Protein AF-A0AA51U3Y5-F1 (afdb_monomer_lite)

Radius of gyration: 17.47 Å; chains: 1; bounding box: 53×41×28 Å

pLDDT: mean 74.53, std 14.85, range [41.53, 87.94]

Structure (mmCIF, N/CA/C/O backbone):
data_AF-A0AA51U3Y5-F1
#
_entry.id   AF-A0AA51U3Y5-F1
#
loop_
_atom_site.group_PDB
_atom_site.id
_atom_site.type_symbol
_atom_site.label_atom_id
_atom_site.label_alt_id
_atom_site.label_comp_id
_atom_site.label_asym_id
_atom_site.label_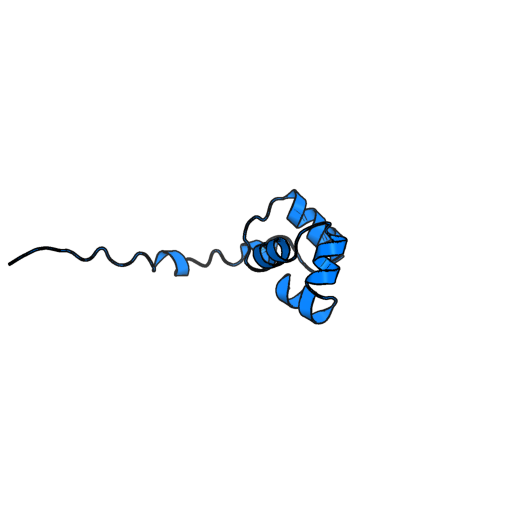entity_id
_atom_site.label_seq_id
_atom_site.pdbx_PDB_ins_code
_atom_site.Cartn_x
_atom_site.Cartn_y
_atom_site.Cartn_z
_atom_site.occupancy
_atom_site.B_iso_or_equiv
_atom_site.auth_seq_id
_atom_site.auth_comp_id
_atom_site.auth_asym_id
_atom_site.auth_atom_id
_atom_site.pdbx_PDB_model_num
ATOM 1 N N . MET A 1 1 ? -5.259 4.195 -10.033 1.00 73.56 1 MET A N 1
ATOM 2 C CA . MET A 1 1 ? -5.405 4.782 -8.685 1.00 73.56 1 MET A CA 1
ATOM 3 C C . MET A 1 1 ? -4.144 4.475 -7.888 1.00 73.56 1 MET A C 1
ATOM 5 O O . MET A 1 1 ? -3.801 3.309 -7.746 1.00 73.56 1 MET A O 1
ATOM 9 N N . LYS A 1 2 ? -3.419 5.485 -7.382 1.00 80.31 2 LYS A N 1
ATOM 10 C CA . LYS A 1 2 ? -2.162 5.227 -6.650 1.00 80.31 2 LYS A CA 1
ATOM 11 C C . LYS A 1 2 ? -2.436 4.613 -5.275 1.00 80.31 2 LYS A C 1
ATOM 13 O O . LYS A 1 2 ? -3.368 5.028 -4.584 1.00 80.31 2 LYS A O 1
ATOM 18 N N . LEU A 1 3 ? -1.553 3.715 -4.827 1.00 80.19 3 LEU A N 1
ATOM 19 C CA . LEU A 1 3 ? -1.626 3.105 -3.491 1.00 80.19 3 LEU A CA 1
ATOM 20 C C . LEU A 1 3 ? -1.748 4.156 -2.380 1.00 80.19 3 LEU A C 1
ATOM 22 O O . LEU A 1 3 ? -2.532 3.997 -1.450 1.00 80.19 3 LEU A O 1
ATOM 26 N N . ALA A 1 4 ? -0.999 5.255 -2.495 1.00 81.12 4 ALA A N 1
ATOM 27 C CA . ALA A 1 4 ? -1.021 6.328 -1.509 1.00 81.12 4 ALA A CA 1
ATOM 28 C C . ALA A 1 4 ? -2.395 6.999 -1.363 1.00 81.12 4 ALA A C 1
ATOM 30 O O . ALA A 1 4 ? -2.770 7.410 -0.265 1.00 81.12 4 ALA A O 1
ATOM 31 N N . GLN A 1 5 ? -3.135 7.097 -2.466 1.00 83.62 5 GLN A N 1
ATOM 32 C CA . GLN A 1 5 ? -4.477 7.656 -2.482 1.00 83.62 5 GLN A CA 1
ATOM 33 C C . GLN A 1 5 ? -5.483 6.662 -1.902 1.00 83.62 5 GLN A C 1
ATOM 35 O O . GLN A 1 5 ? -6.237 7.025 -1.006 1.00 83.62 5 GLN A O 1
ATOM 40 N N . TRP A 1 6 ? -5.417 5.395 -2.319 1.00 85.75 6 TRP A N 1
ATOM 41 C CA . TRP A 1 6 ? -6.289 4.349 -1.783 1.00 85.75 6 TRP A CA 1
ATOM 42 C C . TRP A 1 6 ? -6.147 4.201 -0.266 1.00 85.75 6 TRP A C 1
ATOM 44 O O . TRP A 1 6 ? -7.144 4.154 0.449 1.00 85.75 6 TRP A O 1
ATOM 54 N N . ILE A 1 7 ? -4.911 4.224 0.249 1.00 84.81 7 ILE A N 1
ATOM 55 C CA . ILE A 1 7 ? -4.666 4.175 1.694 1.00 84.81 7 ILE A CA 1
ATOM 56 C C . ILE A 1 7 ? -5.269 5.393 2.397 1.00 84.81 7 ILE A C 1
ATOM 58 O O . ILE A 1 7 ? -5.744 5.236 3.507 1.00 84.81 7 ILE A O 1
ATOM 62 N N . LYS A 1 8 ? -5.267 6.590 1.798 1.00 83.38 8 LYS A N 1
ATOM 63 C CA . LYS A 1 8 ? -5.885 7.781 2.409 1.00 83.38 8 LYS A CA 1
ATOM 64 C C . LYS A 1 8 ? -7.413 7.730 2.428 1.00 83.38 8 LYS A C 1
ATOM 66 O O . LYS A 1 8 ? -8.008 8.283 3.345 1.00 83.38 8 LYS A O 1
ATOM 71 N N . GLU A 1 9 ? -8.025 7.141 1.406 1.00 84.69 9 GLU A N 1
ATOM 72 C CA . GLU A 1 9 ? -9.480 7.147 1.212 1.00 84.69 9 GLU A CA 1
ATOM 73 C C . GLU A 1 9 ? -10.173 5.969 1.912 1.00 84.69 9 GLU A C 1
ATOM 75 O O . GLU A 1 9 ? -11.258 6.144 2.460 1.00 84.69 9 GLU A O 1
ATOM 80 N N . ASN A 1 10 ? -9.538 4.793 1.941 1.00 83.00 10 ASN A N 1
ATOM 81 C CA . ASN A 1 10 ? -10.157 3.547 2.409 1.00 83.00 10 ASN A CA 1
ATOM 82 C C . ASN A 1 10 ? -9.541 2.967 3.693 1.00 83.00 10 ASN A C 1
ATOM 84 O O . ASN A 1 10 ? -10.120 2.063 4.294 1.00 83.00 10 ASN A O 1
ATOM 88 N N . SER A 1 11 ? -8.360 3.424 4.123 1.00 84.19 11 SER A N 1
ATOM 89 C CA . SER A 1 11 ? -7.657 2.826 5.267 1.00 84.19 11 SER A CA 1
ATOM 90 C C . SER A 1 11 ? -6.713 3.832 5.951 1.00 84.19 11 SER A C 1
ATOM 92 O O . SER A 1 11 ? -6.919 5.041 5.914 1.00 84.19 11 SER A O 1
ATOM 94 N N . THR A 1 12 ? -5.687 3.345 6.647 1.00 86.12 12 THR A N 1
ATOM 95 C CA . THR A 1 12 ? -4.549 4.136 7.119 1.00 86.12 12 THR A CA 1
ATOM 96 C C . THR A 1 12 ? -3.260 3.360 6.879 1.00 86.12 12 THR A C 1
ATOM 98 O O . THR A 1 12 ? -3.265 2.134 6.805 1.00 86.12 12 THR A O 1
ATOM 101 N N . VAL A 1 13 ? -2.124 4.059 6.791 1.00 83.56 13 VAL A N 1
ATOM 102 C CA . VAL A 1 13 ? -0.807 3.423 6.580 1.00 83.56 13 VAL A CA 1
ATOM 103 C C . VAL A 1 13 ? -0.507 2.376 7.655 1.00 83.56 13 VAL A C 1
ATOM 105 O O . VAL A 1 13 ? 0.099 1.353 7.355 1.00 83.56 13 VAL A O 1
ATOM 108 N N . THR A 1 14 ? -0.928 2.618 8.899 1.00 85.06 14 THR A N 1
ATOM 109 C CA . THR A 1 14 ? -0.724 1.682 10.011 1.00 85.06 14 THR A CA 1
ATOM 110 C C . THR A 1 14 ? -1.560 0.420 9.843 1.00 85.06 14 THR A C 1
ATOM 112 O O . THR A 1 14 ? -0.988 -0.663 9.867 1.00 85.06 14 THR A O 1
ATOM 115 N N . ASP A 1 15 ? -2.864 0.560 9.594 1.00 86.12 15 ASP A N 1
ATOM 116 C CA . ASP A 1 15 ? -3.770 -0.581 9.406 1.00 86.12 15 ASP A CA 1
ATOM 117 C C . ASP A 1 15 ? -3.361 -1.415 8.183 1.00 86.12 15 ASP A C 1
ATOM 119 O O . ASP A 1 15 ? -3.234 -2.635 8.253 1.00 86.12 15 ASP A O 1
ATOM 123 N N . PHE A 1 16 ? -3.026 -0.747 7.076 1.00 85.81 16 PHE A N 1
ATOM 124 C CA . PHE A 1 16 ? -2.550 -1.410 5.867 1.00 85.81 16 PHE A CA 1
ATOM 125 C C . PHE A 1 16 ? -1.212 -2.133 6.081 1.00 85.81 16 PHE A C 1
ATOM 127 O O . PHE A 1 16 ? -1.014 -3.238 5.579 1.00 85.81 16 PHE A O 1
ATOM 134 N N . ALA A 1 17 ? -0.293 -1.543 6.852 1.00 86.94 17 ALA A N 1
ATOM 135 C CA . ALA A 1 17 ? 0.969 -2.182 7.216 1.00 86.94 17 ALA A CA 1
ATOM 136 C C . ALA A 1 17 ? 0.745 -3.445 8.061 1.00 86.94 17 ALA A C 1
ATOM 138 O O . ALA A 1 17 ? 1.382 -4.467 7.802 1.00 86.94 17 ALA A O 1
ATOM 139 N N . GLU A 1 18 ? -0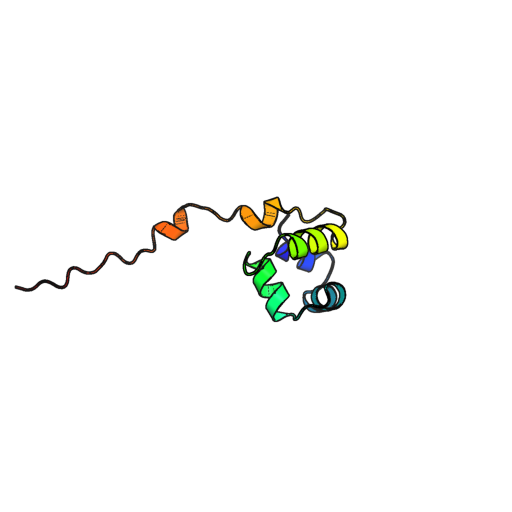.180 -3.396 9.022 1.00 87.94 18 GLU A N 1
ATOM 140 C CA . GLU A 1 18 ? -0.546 -4.548 9.850 1.00 87.94 18 GLU A CA 1
ATOM 141 C C . GLU A 1 18 ? -1.171 -5.672 9.014 1.00 87.94 18 GLU A C 1
ATOM 143 O O . GLU A 1 18 ? -0.734 -6.817 9.134 1.00 87.94 18 GLU A O 1
ATOM 148 N N . ARG A 1 19 ? -2.088 -5.353 8.089 1.00 85.69 19 ARG A N 1
ATOM 149 C CA . ARG A 1 19 ? -2.688 -6.339 7.167 1.00 85.69 19 ARG A CA 1
ATOM 150 C C . ARG A 1 19 ? -1.663 -6.994 6.249 1.00 85.69 19 ARG A C 1
ATOM 152 O O . ARG A 1 19 ? -1.670 -8.209 6.073 1.00 85.69 19 ARG A O 1
ATOM 159 N N . LEU A 1 20 ? -0.729 -6.209 5.710 1.00 83.44 20 LEU A N 1
ATOM 160 C CA . LEU A 1 20 ? 0.359 -6.743 4.888 1.00 83.44 20 LEU A CA 1
ATOM 161 C C . LEU A 1 20 ? 1.423 -7.507 5.698 1.00 83.44 20 LEU A C 1
ATOM 163 O O . LEU A 1 20 ? 2.292 -8.152 5.100 1.00 83.44 20 LEU A O 1
ATOM 167 N N . GLY A 1 21 ? 1.422 -7.394 7.030 1.00 86.31 21 GLY A N 1
ATOM 168 C CA . GLY A 1 21 ? 2.500 -7.892 7.886 1.00 86.31 21 GLY A CA 1
ATOM 169 C C . GLY A 1 21 ? 3.839 -7.195 7.614 1.00 86.31 21 GLY A C 1
ATOM 170 O O . GLY A 1 21 ? 4.898 -7.829 7.637 1.00 86.31 21 GLY A O 1
ATOM 171 N N . LYS A 1 22 ? 3.806 -5.902 7.277 1.00 86.12 22 LYS A N 1
ATOM 172 C CA . LYS A 1 22 ? 4.978 -5.078 6.943 1.00 86.12 22 LYS A CA 1
ATOM 173 C C . LYS A 1 22 ? 5.113 -3.912 7.909 1.00 86.12 22 LYS A C 1
ATOM 175 O O . LYS A 1 22 ? 4.180 -3.530 8.602 1.00 86.12 22 LYS A O 1
ATOM 180 N N . SER A 1 23 ? 6.298 -3.312 7.959 1.00 86.62 23 SER A N 1
ATOM 181 C CA . SER A 1 23 ? 6.487 -2.089 8.742 1.00 86.62 23 SER A CA 1
ATOM 182 C C . SER A 1 23 ? 5.891 -0.873 8.027 1.00 86.62 23 SER A C 1
ATOM 184 O O . SER A 1 23 ? 5.925 -0.785 6.800 1.00 86.62 23 SER A O 1
ATOM 186 N N . ARG A 1 24 ? 5.455 0.138 8.788 1.00 86.31 24 ARG A N 1
ATOM 187 C CA . ARG A 1 24 ? 4.976 1.426 8.239 1.00 86.31 24 ARG A CA 1
ATOM 188 C C . ARG A 1 24 ? 5.985 2.060 7.275 1.00 86.31 24 ARG A C 1
ATOM 190 O O . ARG A 1 24 ? 5.612 2.555 6.219 1.00 86.31 24 ARG A O 1
ATOM 197 N N . ALA A 1 25 ? 7.276 1.977 7.605 1.00 85.25 25 ALA A N 1
ATOM 198 C CA . ALA A 1 25 ? 8.359 2.458 6.748 1.00 85.25 25 ALA A CA 1
ATOM 199 C C . ALA A 1 25 ? 8.436 1.713 5.400 1.00 85.25 25 ALA A C 1
ATOM 201 O O . ALA A 1 25 ? 8.745 2.323 4.382 1.00 85.25 25 ALA A O 1
ATOM 202 N N . GLN A 1 26 ? 8.130 0.410 5.373 1.00 84.75 26 GLN A N 1
ATOM 203 C CA . GLN A 1 26 ? 8.037 -0.352 4.123 1.00 84.75 26 GLN A CA 1
ATOM 204 C C . GLN A 1 26 ? 6.832 0.082 3.294 1.00 84.75 26 GLN A C 1
ATOM 206 O O . GLN A 1 26 ? 6.977 0.261 2.094 1.00 84.75 26 GLN A O 1
ATOM 211 N N . VAL A 1 27 ? 5.677 0.317 3.920 1.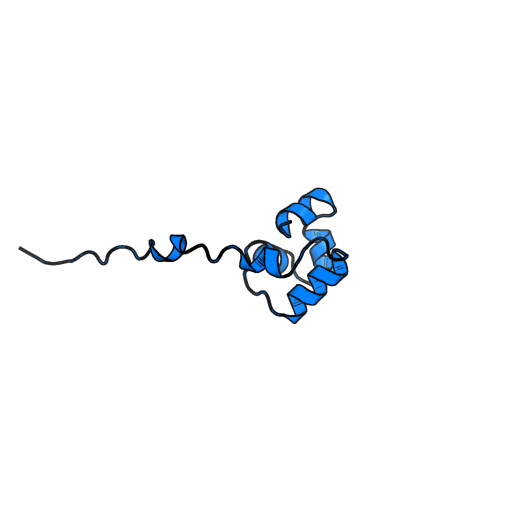00 84.44 27 VAL A N 1
ATOM 212 C CA . VAL A 1 27 ? 4.495 0.823 3.206 1.00 84.44 27 VAL A CA 1
ATOM 213 C C . VAL A 1 27 ? 4.760 2.202 2.604 1.00 84.44 27 VAL A C 1
ATOM 215 O O . VAL A 1 27 ? 4.435 2.417 1.442 1.00 84.44 27 VAL A O 1
ATOM 218 N N . HIS A 1 28 ? 5.437 3.095 3.330 1.00 84.31 28 HIS A N 1
ATOM 219 C CA . HIS A 1 28 ? 5.890 4.375 2.777 1.00 84.31 28 HIS A CA 1
ATOM 220 C C . HIS A 1 28 ? 6.804 4.203 1.555 1.00 84.31 28 HIS A C 1
ATOM 222 O O . HIS A 1 28 ? 6.640 4.918 0.572 1.00 84.31 28 HIS A O 1
ATOM 228 N N . ARG A 1 29 ? 7.725 3.229 1.571 1.00 82.75 29 ARG A N 1
ATOM 229 C CA . ARG A 1 29 ? 8.547 2.899 0.392 1.00 82.75 29 ARG A CA 1
ATOM 230 C C . ARG A 1 29 ? 7.692 2.396 -0.772 1.00 82.75 29 ARG A C 1
ATOM 232 O O . ARG A 1 29 ? 7.867 2.865 -1.888 1.00 82.75 29 ARG A O 1
ATOM 239 N N . TYR A 1 30 ? 6.716 1.525 -0.510 1.00 82.75 30 TYR A N 1
ATOM 240 C CA . TYR A 1 30 ? 5.794 1.030 -1.539 1.00 82.75 30 TYR A CA 1
ATOM 241 C C . TYR A 1 30 ? 4.942 2.147 -2.151 1.00 82.75 30 TYR A C 1
ATOM 243 O O . TYR A 1 30 ? 4.689 2.129 -3.352 1.00 82.75 30 TYR A O 1
ATOM 251 N N . MET A 1 31 ? 4.540 3.141 -1.354 1.00 79.31 31 MET A N 1
ATOM 252 C CA . MET A 1 31 ? 3.836 4.337 -1.835 1.00 79.31 31 MET A CA 1
ATOM 253 C C . MET A 1 31 ? 4.694 5.180 -2.790 1.00 79.31 31 MET A C 1
ATOM 255 O O . MET A 1 31 ? 4.139 5.803 -3.689 1.00 79.31 31 MET A O 1
ATOM 259 N N . ASN A 1 32 ? 6.018 5.167 -2.614 1.00 78.50 32 ASN A N 1
ATOM 260 C CA . ASN A 1 32 ? 6.984 5.861 -3.470 1.00 78.50 32 ASN A CA 1
ATOM 261 C C . ASN A 1 32 ? 7.485 5.007 -4.652 1.00 78.50 32 ASN A C 1
ATOM 263 O O . ASN A 1 32 ? 8.394 5.429 -5.360 1.00 78.50 32 ASN A O 1
ATOM 267 N N . GLY A 1 33 ? 6.960 3.793 -4.851 1.00 73.88 33 GLY A N 1
ATOM 268 C CA . GLY A 1 33 ? 7.441 2.891 -5.906 1.00 73.88 33 GLY A CA 1
ATOM 269 C C . GLY A 1 33 ? 8.723 2.119 -5.557 1.00 73.88 33 GLY A C 1
ATOM 270 O O . GLY A 1 33 ? 9.264 1.392 -6.387 1.00 73.88 33 GLY A O 1
ATOM 271 N N . GLU A 1 34 ? 9.226 2.233 -4.328 1.00 79.00 34 GLU A N 1
ATOM 272 C CA . GLU A 1 34 ? 10.487 1.627 -3.902 1.00 79.00 34 GLU A CA 1
ATOM 273 C C . GLU A 1 34 ? 10.289 0.233 -3.288 1.00 79.00 34 GLU A C 1
ATOM 275 O O . GLU A 1 34 ? 9.326 -0.028 -2.566 1.00 79.00 34 GLU A O 1
ATOM 280 N N . ASN A 1 35 ? 11.262 -0.669 -3.486 1.00 78.06 35 ASN A N 1
ATOM 281 C CA . ASN A 1 35 ? 11.271 -2.021 -2.895 1.00 78.06 35 ASN A CA 1
ATOM 282 C C . ASN A 1 35 ? 10.064 -2.908 -3.281 1.00 78.06 35 ASN A C 1
ATOM 284 O O . ASN A 1 35 ? 9.719 -3.864 -2.579 1.00 78.06 35 ASN A O 1
ATOM 288 N N . LEU A 1 36 ? 9.425 -2.618 -4.414 1.00 81.62 36 LEU A N 1
ATOM 289 C CA . LEU A 1 36 ? 8.299 -3.389 -4.923 1.00 81.62 36 LEU A CA 1
ATOM 290 C C . LEU A 1 36 ? 8.784 -4.666 -5.610 1.00 81.62 36 LEU A C 1
ATOM 292 O O . LEU A 1 36 ? 9.367 -4.650 -6.689 1.00 81.62 36 LEU A O 1
ATOM 296 N N . SER A 1 37 ? 8.525 -5.803 -4.973 1.00 83.56 37 SER A N 1
ATOM 297 C CA . SER A 1 37 ? 8.683 -7.120 -5.593 1.00 83.56 37 SER A CA 1
ATOM 298 C C . SER A 1 37 ? 7.353 -7.585 -6.173 1.00 83.56 37 SER A C 1
ATOM 300 O O . SER A 1 37 ? 6.304 -7.270 -5.614 1.00 83.56 37 SER A O 1
ATOM 302 N N . ARG A 1 38 ? 7.380 -8.428 -7.213 1.00 82.44 38 ARG A N 1
ATOM 303 C CA . ARG A 1 38 ? 6.168 -9.027 -7.810 1.00 82.44 38 ARG A CA 1
ATOM 304 C C . ARG A 1 38 ? 5.194 -9.573 -6.757 1.00 82.44 38 ARG A C 1
ATOM 306 O O . ARG A 1 38 ? 4.022 -9.227 -6.773 1.00 82.44 38 ARG A O 1
ATOM 313 N N . ARG A 1 39 ? 5.718 -10.312 -5.774 1.00 85.31 39 ARG A N 1
ATOM 314 C CA . ARG A 1 39 ? 4.942 -10.871 -4.657 1.00 85.31 39 ARG A CA 1
ATOM 315 C C . ARG A 1 39 ? 4.258 -9.807 -3.788 1.00 85.31 39 ARG A C 1
ATOM 317 O O . ARG A 1 39 ? 3.149 -10.026 -3.321 1.00 85.31 39 ARG A O 1
ATOM 324 N N . VAL A 1 40 ? 4.918 -8.670 -3.559 1.00 84.75 40 VAL A N 1
ATOM 325 C CA . VAL A 1 40 ? 4.363 -7.549 -2.780 1.00 84.75 40 VAL A CA 1
ATOM 326 C C . VAL A 1 40 ? 3.241 -6.880 -3.562 1.00 84.75 40 VAL A C 1
ATOM 328 O O . VAL A 1 40 ? 2.188 -6.610 -3.002 1.00 84.75 40 VAL A O 1
ATOM 331 N N . ILE A 1 41 ? 3.438 -6.673 -4.863 1.00 84.31 41 ILE A N 1
ATOM 332 C CA . ILE A 1 41 ? 2.419 -6.090 -5.737 1.00 84.31 41 ILE A CA 1
ATOM 333 C C . ILE A 1 41 ? 1.188 -7.001 -5.806 1.00 84.31 41 ILE A C 1
ATOM 335 O O . ILE A 1 41 ? 0.069 -6.517 -5.684 1.00 84.31 41 ILE A O 1
ATOM 339 N N . GLU A 1 42 ? 1.383 -8.316 -5.939 1.00 87.44 42 GLU A N 1
ATOM 340 C CA . GLU A 1 42 ? 0.290 -9.296 -5.910 1.00 87.44 42 GLU A CA 1
ATOM 341 C C . GLU A 1 42 ? -0.466 -9.264 -4.574 1.00 87.44 42 GLU A C 1
ATOM 343 O O . GLU A 1 42 ? -1.694 -9.260 -4.577 1.00 87.44 42 GLU A O 1
ATOM 348 N N . GLN A 1 43 ? 0.238 -9.162 -3.438 1.00 87.12 43 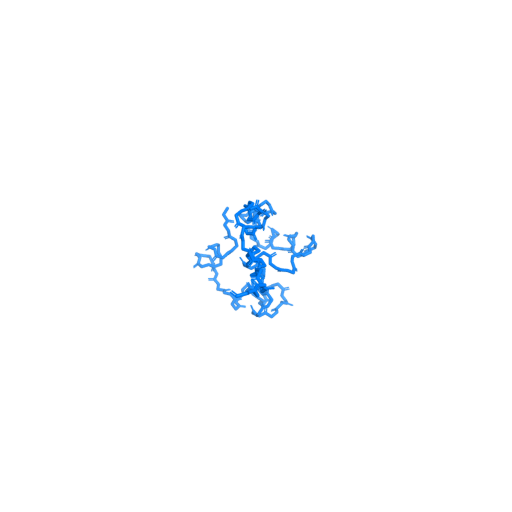GLN A N 1
ATOM 349 C CA . GLN A 1 43 ? -0.402 -9.008 -2.125 1.00 87.12 43 GLN A CA 1
ATOM 350 C C . GLN A 1 43 ? -1.198 -7.707 -2.008 1.00 87.12 43 GLN A C 1
ATOM 352 O O . GLN A 1 43 ? -2.325 -7.731 -1.526 1.00 87.12 43 GLN A O 1
ATOM 357 N N . ILE A 1 44 ? -0.639 -6.582 -2.455 1.00 85.31 44 ILE A N 1
ATOM 358 C CA . ILE A 1 44 ? -1.325 -5.287 -2.410 1.00 85.31 44 ILE A CA 1
ATOM 359 C C . ILE A 1 44 ? -2.564 -5.310 -3.308 1.00 85.31 44 ILE A C 1
ATOM 361 O O . ILE A 1 44 ? -3.633 -4.879 -2.890 1.00 85.31 44 ILE A O 1
ATOM 365 N N . CYS A 1 45 ? -2.450 -5.852 -4.519 1.00 87.50 45 CYS A N 1
ATOM 366 C CA . CYS A 1 45 ? -3.577 -6.005 -5.433 1.00 87.50 45 CYS A CA 1
ATOM 367 C C . CYS A 1 45 ? -4.674 -6.899 -4.831 1.00 87.50 45 CYS A C 1
ATOM 369 O O . CYS A 1 45 ? -5.854 -6.608 -5.001 1.00 87.50 45 CYS A O 1
ATOM 371 N N . ALA A 1 46 ? -4.300 -7.965 -4.114 1.00 87.94 46 ALA A N 1
ATOM 372 C CA . ALA A 1 46 ? -5.253 -8.841 -3.438 1.00 87.94 46 ALA A CA 1
ATOM 373 C C . ALA A 1 46 ? -5.961 -8.140 -2.263 1.00 87.94 46 ALA A C 1
ATOM 375 O O . ALA A 1 46 ? -7.183 -8.201 -2.174 1.00 87.94 46 ALA A O 1
ATOM 376 N N . GLU A 1 47 ? -5.218 -7.437 -1.402 1.00 85.94 47 GLU A N 1
ATOM 377 C CA . GLU A 1 47 ? -5.771 -6.701 -0.250 1.00 85.94 47 GLU A CA 1
ATOM 378 C C . GLU A 1 47 ? -6.662 -5.527 -0.663 1.00 85.94 47 GLU A C 1
ATOM 380 O O . GLU A 1 47 ? -7.680 -5.253 -0.036 1.00 85.94 47 GLU A O 1
ATOM 385 N N . THR A 1 48 ? -6.303 -4.845 -1.747 1.00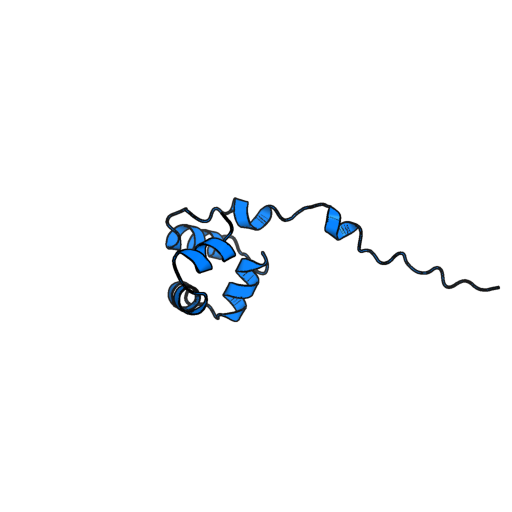 85.56 48 THR A N 1
ATOM 386 C CA . THR A 1 48 ? -7.077 -3.716 -2.288 1.00 85.56 48 THR A CA 1
ATOM 387 C C . THR A 1 48 ? -8.230 -4.164 -3.188 1.00 85.56 48 THR A C 1
ATOM 389 O O . THR A 1 48 ? -8.852 -3.333 -3.841 1.00 85.56 48 THR A O 1
ATOM 392 N N . GLY A 1 49 ? -8.497 -5.471 -3.302 1.00 83.25 49 GLY A N 1
ATOM 393 C CA . GLY A 1 49 ? -9.571 -5.993 -4.154 1.00 83.25 49 GLY A CA 1
ATOM 394 C C . GLY A 1 49 ? -9.408 -5.670 -5.647 1.00 83.25 49 GLY A C 1
ATOM 395 O O . GLY A 1 49 ? -10.381 -5.707 -6.396 1.00 83.25 49 GLY A O 1
ATOM 396 N N . GLY A 1 50 ? -8.191 -5.344 -6.089 1.00 82.50 50 GLY A N 1
ATOM 397 C CA . GLY A 1 50 ? -7.887 -4.925 -7.457 1.00 82.50 50 GLY A CA 1
ATOM 398 C C . GLY A 1 50 ? -8.102 -3.437 -7.749 1.00 82.50 50 GLY A C 1
ATOM 399 O O . GLY A 1 50 ? -7.965 -3.045 -8.910 1.00 82.50 50 GLY A O 1
ATOM 400 N N . GLU A 1 51 ? -8.401 -2.608 -6.740 1.00 83.19 51 GLU A N 1
ATOM 401 C CA . GLU A 1 51 ? -8.475 -1.147 -6.899 1.00 83.19 51 GLU A CA 1
ATOM 402 C C . GLU A 1 51 ? -7.103 -0.528 -7.187 1.00 83.19 51 GLU A C 1
ATOM 404 O O . GLU A 1 51 ? -6.992 0.400 -7.992 1.00 83.19 51 GLU A O 1
ATOM 409 N N . VAL A 1 52 ? -6.044 -1.066 -6.573 1.00 83.81 52 VAL A N 1
ATOM 410 C CA . VAL A 1 52 ? -4.662 -0.678 -6.869 1.00 83.81 52 VAL A CA 1
ATOM 411 C C . VAL A 1 52 ? -4.055 -1.709 -7.811 1.00 83.81 52 VAL A C 1
ATOM 413 O O . VAL A 1 52 ? -3.851 -2.869 -7.440 1.00 83.81 52 VAL A O 1
ATOM 416 N N . ARG A 1 53 ? -3.747 -1.292 -9.044 1.00 82.31 53 ARG A N 1
ATOM 417 C CA . ARG A 1 53 ? -3.183 -2.184 -10.061 1.00 82.31 53 ARG A CA 1
ATOM 418 C C . ARG A 1 53 ? -1.655 -2.163 -10.045 1.00 82.31 53 ARG A C 1
ATOM 420 O O . ARG A 1 53 ? -1.058 -1.149 -9.700 1.00 82.31 53 ARG A O 1
ATOM 427 N N . PRO A 1 54 ? -0.992 -3.240 -10.509 1.00 76.56 54 PRO A N 1
ATOM 428 C CA . PRO A 1 54 ? 0.457 -3.258 -10.707 1.00 76.56 54 PRO A CA 1
ATOM 429 C C . PRO A 1 54 ? 0.964 -2.068 -11.526 1.00 76.56 54 PRO A C 1
ATOM 431 O O . PRO A 1 54 ? 1.985 -1.484 -11.190 1.00 76.56 54 PRO A O 1
ATOM 434 N N . SER A 1 55 ? 0.227 -1.694 -12.575 1.00 76.12 55 SER A N 1
ATOM 435 C CA . SER A 1 55 ? 0.562 -0.586 -13.473 1.00 76.12 55 SER A CA 1
ATOM 436 C C . SER A 1 55 ? 0.687 0.758 -12.751 1.00 76.12 55 SER A C 1
ATOM 438 O O . SER A 1 55 ? 1.599 1.515 -13.065 1.00 76.12 55 SER A O 1
ATOM 440 N N . ASP A 1 56 ? -0.129 0.993 -11.718 1.00 74.44 56 ASP A N 1
ATOM 441 C CA . ASP A 1 56 ? -0.128 2.240 -10.940 1.00 74.44 56 ASP A CA 1
ATOM 442 C C . ASP A 1 56 ? 1.177 2.472 -10.158 1.00 74.44 56 ASP A C 1
ATOM 444 O O . ASP A 1 56 ? 1.447 3.587 -9.712 1.00 74.44 56 ASP A O 1
ATOM 448 N N . PHE A 1 57 ? 1.989 1.427 -9.972 1.00 71.12 57 PHE A N 1
ATOM 449 C CA . PHE A 1 57 ? 3.286 1.521 -9.306 1.00 71.12 57 PHE A CA 1
ATOM 450 C C . PHE A 1 57 ? 4.449 1.840 -10.251 1.00 71.12 57 PHE A C 1
ATOM 452 O O . PHE A 1 57 ? 5.487 2.308 -9.791 1.00 71.12 57 PHE A O 1
ATOM 459 N N . PHE A 1 58 ? 4.304 1.558 -11.549 1.00 64.25 58 PHE A N 1
ATOM 460 C CA . PHE A 1 58 ? 5.387 1.667 -12.535 1.00 64.25 58 PHE A CA 1
ATOM 461 C C . PHE A 1 58 ? 5.257 2.888 -13.456 1.00 64.25 58 PHE A C 1
ATOM 463 O O . PHE A 1 58 ? 6.162 3.147 -14.246 1.00 64.25 58 PHE A O 1
ATOM 470 N N . GLU A 1 59 ? 4.169 3.658 -13.356 1.00 58.12 59 GLU A N 1
ATOM 471 C CA . GLU A 1 59 ? 3.914 4.829 -14.213 1.00 58.12 59 GLU A CA 1
ATOM 472 C C . GLU A 1 59 ? 4.856 6.027 -13.973 1.00 58.12 59 GLU A C 1
ATOM 474 O O . GLU A 1 59 ? 4.829 6.979 -14.744 1.00 58.12 59 GLU A O 1
ATOM 479 N N . GLU A 1 60 ? 5.745 5.981 -12.973 1.00 50.22 60 GLU A N 1
ATOM 480 C CA . GLU A 1 60 ? 6.743 7.036 -12.709 1.00 50.22 60 GLU A CA 1
ATOM 481 C C . GLU A 1 60 ? 8.134 6.763 -13.309 1.00 50.22 60 GLU A C 1
ATOM 483 O O . GLU A 1 60 ? 9.139 7.308 -12.862 1.00 50.22 60 GLU A O 1
ATOM 488 N N . LEU A 1 61 ? 8.210 5.981 -14.389 1.00 45.91 61 LEU A N 1
ATOM 489 C CA . LEU A 1 61 ? 9.302 6.130 -15.358 1.00 45.91 61 LEU A CA 1
ATOM 490 C C . LEU A 1 61 ? 8.982 7.295 -16.308 1.00 45.91 61 LEU A C 1
ATOM 492 O O . LEU A 1 61 ? 8.952 7.132 -17.527 1.00 45.91 61 LEU A O 1
ATOM 496 N N . THR A 1 62 ? 8.720 8.485 -15.763 1.00 41.53 62 THR A N 1
ATOM 497 C CA . THR A 1 62 ? 8.870 9.694 -16.568 1.00 41.53 62 THR A CA 1
ATOM 498 C C . THR A 1 62 ? 10.371 9.888 -16.814 1.00 41.53 62 THR A C 1
ATOM 500 O O . THR A 1 62 ? 11.165 9.832 -15.870 1.00 41.53 62 THR A O 1
ATOM 503 N N . PRO A 1 63 ? 10.808 10.108 -18.065 1.00 47.78 63 PRO A N 1
ATOM 504 C CA . PRO A 1 63 ? 12.217 10.350 -18.376 1.00 47.78 63 PRO A CA 1
ATOM 505 C C . PRO A 1 63 ? 12.792 11.620 -17.716 1.00 47.78 63 PRO A C 1
ATOM 507 O O . PRO A 1 63 ? 13.988 11.864 -17.813 1.00 47.78 63 PRO A O 1
ATOM 510 N N . GLU A 1 64 ? 11.987 12.402 -16.994 1.00 46.12 64 GLU A N 1
ATOM 511 C CA . GLU A 1 64 ? 12.388 13.685 -16.405 1.00 46.12 64 GLU A CA 1
ATOM 512 C C . GLU A 1 64 ? 13.350 13.558 -15.214 1.00 46.12 64 GLU A C 1
ATOM 514 O O . GLU A 1 64 ? 14.011 14.528 -14.859 1.00 46.12 64 GLU A O 1
ATOM 519 N N . ARG A 1 65 ? 13.515 12.363 -14.628 1.00 43.03 65 ARG A N 1
ATOM 520 C CA . ARG A 1 65 ? 14.527 12.131 -13.579 1.00 43.03 65 ARG A CA 1
ATOM 521 C C . ARG A 1 65 ? 15.921 11.774 -14.108 1.00 43.03 65 ARG A C 1
ATOM 523 O O . ARG A 1 65 ? 16.838 11.616 -13.308 1.00 43.03 65 ARG A O 1
ATOM 530 N N . PHE A 1 66 ? 16.091 11.651 -15.428 1.00 46.22 66 PHE A N 1
ATOM 531 C CA . PHE A 1 66 ? 17.412 11.526 -16.056 1.00 46.22 66 PHE A CA 1
ATOM 532 C C . PHE A 1 66 ? 18.085 12.885 -16.321 1.00 46.22 66 PHE A C 1
ATOM 534 O O . PHE A 1 66 ? 19.285 12.906 -16.580 1.00 46.22 66 PHE A O 1
ATOM 541 N N . ASP A 1 67 ? 17.354 14.003 -16.217 1.00 45.03 67 ASP A N 1
ATOM 542 C CA . ASP A 1 67 ? 17.893 15.354 -16.460 1.00 45.03 67 ASP A CA 1
ATOM 543 C C . ASP A 1 67 ? 18.582 15.961 -15.218 1.00 45.03 67 ASP A C 1
ATOM 545 O O . ASP A 1 67 ? 19.412 16.856 -15.334 1.00 45.03 67 ASP A O 1
ATOM 549 N N . GLU A 1 68 ? 18.351 15.404 -14.022 1.00 45.19 68 GLU A N 1
ATOM 550 C CA . GLU A 1 68 ? 19.160 15.674 -12.820 1.00 45.19 68 GLU A CA 1
ATOM 551 C C . GLU A 1 68 ? 20.429 14.798 -12.778 1.00 45.19 68 GLU A C 1
ATOM 553 O O . GLU A 1 68 ? 20.838 14.275 -11.741 1.00 45.19 68 GLU A O 1
ATOM 558 N N . MET A 1 69 ? 21.116 14.651 -13.912 1.00 47.66 69 MET A N 1
ATOM 559 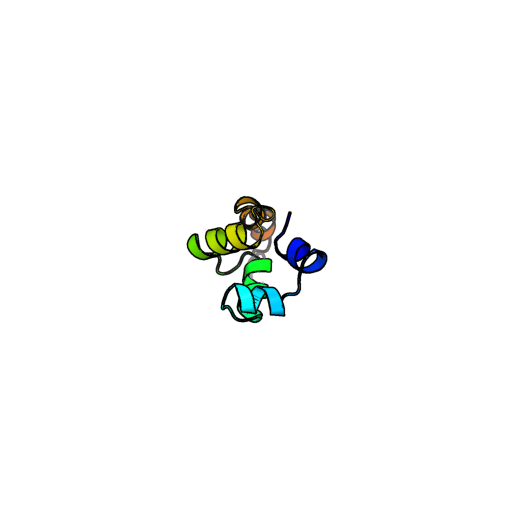C CA . MET A 1 69 ? 22.570 14.597 -13.830 1.00 47.66 69 MET A CA 1
ATOM 560 C C . MET A 1 69 ? 23.016 16.038 -13.575 1.00 47.66 69 MET A C 1
ATOM 562 O O . MET A 1 69 ? 22.848 16.862 -14.474 1.00 47.66 69 MET A O 1
ATOM 566 N N . PRO A 1 70 ? 23.574 16.395 -12.397 1.00 46.22 70 PRO A N 1
ATOM 567 C CA . PRO A 1 70 ? 24.230 17.685 -12.284 1.00 46.22 70 PRO A CA 1
ATOM 568 C C . PRO A 1 70 ? 25.278 17.701 -13.388 1.00 46.22 70 PRO A C 1
ATOM 570 O O . PRO A 1 70 ? 26.156 16.833 -13.406 1.00 46.22 70 PRO A O 1
ATOM 573 N N . ALA A 1 71 ? 25.127 18.624 -14.343 1.00 55.84 71 ALA A N 1
ATOM 574 C CA . ALA A 1 71 ? 26.134 18.884 -15.351 1.00 55.84 71 ALA A CA 1
ATOM 575 C C . ALA A 1 71 ? 27.468 18.897 -14.612 1.00 55.84 71 ALA A C 1
ATOM 577 O O . ALA A 1 71 ? 27.659 19.717 -13.710 1.00 55.84 71 ALA A O 1
ATOM 578 N N . SER A 1 72 ? 28.318 17.907 -14.903 1.00 54.44 72 SER A N 1
ATOM 579 C CA . SER A 1 72 ? 29.673 17.861 -14.385 1.00 54.44 72 SER A CA 1
ATOM 580 C C . SER A 1 72 ? 30.238 19.251 -14.601 1.00 54.44 72 SER A C 1
ATOM 582 O O . SER A 1 72 ? 30.377 19.682 -15.745 1.00 54.44 72 SER A O 1
ATOM 584 N N . GLN A 1 73 ? 30.453 19.985 -13.509 1.00 60.00 73 GLN A N 1
ATOM 585 C CA . GLN A 1 73 ? 31.143 21.258 -13.576 1.00 60.00 73 GLN A CA 1
ATOM 586 C C . GLN A 1 73 ? 32.463 20.966 -14.292 1.00 60.00 73 GLN A C 1
ATOM 588 O O . GLN A 1 73 ? 33.209 20.102 -13.816 1.00 60.00 73 GLN A O 1
ATOM 593 N N . PRO A 1 74 ? 32.775 21.614 -15.425 1.00 57.97 74 PRO A N 1
ATOM 594 C CA . PRO A 1 74 ? 34.150 21.647 -15.856 1.00 57.97 74 PRO A CA 1
ATOM 595 C C . PRO A 1 74 ? 34.877 22.549 -14.860 1.00 57.97 74 PRO A C 1
ATOM 597 O O . PRO A 1 74 ? 34.871 23.774 -14.965 1.00 57.97 74 PRO A O 1
ATOM 600 N N . GLU A 1 75 ? 35.479 21.924 -13.854 1.00 61.50 75 GLU A N 1
ATOM 601 C CA . GLU A 1 75 ? 36.640 22.489 -13.189 1.00 61.50 75 GLU A CA 1
ATOM 602 C C . GLU A 1 75 ? 37.781 22.495 -14.221 1.00 61.50 75 GLU A C 1
ATOM 604 O O . GLU A 1 75 ? 38.413 21.475 -14.485 1.00 61.50 75 GLU A O 1
ATOM 609 N N . ALA A 1 76 ? 37.976 23.631 -14.889 1.00 54.81 76 ALA A N 1
ATOM 610 C CA . ALA A 1 76 ? 39.178 23.966 -15.652 1.00 54.81 76 ALA A CA 1
ATOM 611 C C . ALA A 1 76 ? 39.212 25.501 -15.783 1.00 54.81 76 ALA A C 1
ATOM 613 O O . ALA A 1 76 ? 38.425 26.085 -16.517 1.00 54.81 76 ALA A O 1
ATOM 614 N N . ALA A 1 77 ? 39.907 26.205 -14.890 1.00 52.09 77 ALA A N 1
ATOM 615 C CA . ALA A 1 77 ? 41.329 26.526 -15.023 1.00 52.09 77 ALA A CA 1
ATOM 616 C C . ALA A 1 77 ? 41.621 27.465 -16.210 1.00 52.09 77 ALA A C 1
ATOM 618 O O . ALA A 1 77 ? 41.836 26.991 -17.323 1.00 52.09 77 ALA A O 1
ATOM 619 N N . ALA A 1 78 ? 41.647 28.778 -15.940 1.00 53.44 78 ALA A N 1
ATOM 620 C CA . ALA A 1 78 ? 42.667 29.750 -16.372 1.00 53.44 78 ALA A CA 1
ATOM 621 C C . ALA A 1 78 ? 42.294 31.161 -15.888 1.00 53.44 78 ALA A C 1
ATOM 623 O O . ALA A 1 78 ? 41.168 31.609 -16.194 1.00 53.44 78 ALA A O 1
#

Foldseek 3Di:
DQPVVCCVPPHDLVVVCVQLVHDSVVSVCQSVLHPDDPVSQVSSCVVSVNPHHPVNSVVPPPVVVVVPPPPPPPPDDD

Sequence (78 aa):
MKLAQWIKENSTVTDFAERLGKSRAQVHRYMNGENLSRRVIEQICAETGGEVRPSDFFEELTPERFDEMPASQPEAAA

Secondary structure (DSSP, 8-state):
--HHHHHHHH--HHHHHHHHT--HHHHHHHHTTTT--HHHHHHHHHHTTTSS-THHHHTT--GGGGS-S---------